Protein AF-A0A0F8WUD7-F1 (afdb_monomer_lite)

pLDDT: mean 73.99, std 7.18, range [49.53, 86.75]

Secondary structure (DSSP, 8-state):
-EEE-TTS-EEETTEEE---GGGTT--S-EEEEE-TTTEEEEEEEEEEEEEPPPBPPTT-TT--B--EEEEEEEEES-TTTSEEEEE---

Radius of gyration: 21.29 Å; chains: 1; bounding box: 50×38×46 Å

Foldseek 3Di:
DWDADPVRFIDDVNHTDDDDVVPVPDPFDKDKDFDCVQWPKDFDPPQQQDKDDWDDDPVDNPDTDIDGGHDIDIHGNDPVPRMDIDTDDD

Organism: NCBI:txid412755

Sequence (90 aa):
NLKMDETGLVYINRLPVVPIPQLNGASNTPLYTVDFAKFIPYVHDGYWMEEKKPMTDRGQHTSYTVFLDGAHNNLCLNLRTAGFVMHKAA

Structure (mmCIF, N/CA/C/O backbone):
data_AF-A0A0F8WUD7-F1
#
_entry.id   AF-A0A0F8WUD7-F1
#
loop_
_atom_site.group_PDB
_atom_site.id
_atom_site.type_symbol
_atom_site.label_atom_id
_atom_site.label_alt_id
_atom_site.label_comp_id
_atom_site.label_asym_id
_atom_site.label_entity_id
_atom_site.label_seq_id
_atom_site.pdbx_PDB_ins_code
_atom_site.Cartn_x
_atom_site.Cartn_y
_atom_site.Cartn_z
_atom_site.occupancy
_atom_site.B_iso_or_equiv
_atom_site.auth_seq_id
_atom_site.auth_comp_id
_atom_site.auth_asym_id
_atom_site.auth_atom_id
_atom_site.pdbx_PDB_model_num
ATOM 1 N N . ASN A 1 1 ? 1.473 12.435 2.877 1.00 49.53 1 ASN A N 1
ATOM 2 C CA . ASN A 1 1 ? 0.647 13.637 2.622 1.00 49.53 1 ASN A CA 1
ATOM 3 C C . ASN A 1 1 ? -0.591 13.632 3.503 1.00 49.53 1 ASN A C 1
ATOM 5 O O . ASN A 1 1 ? -1.654 13.238 3.042 1.00 49.53 1 ASN A O 1
ATOM 9 N N . LEU A 1 2 ? -0.432 14.035 4.765 1.00 51.38 2 LEU A N 1
ATOM 10 C CA . LEU A 1 2 ? -1.546 14.299 5.678 1.00 51.38 2 LEU A CA 1
ATOM 11 C C . LEU A 1 2 ? -1.949 15.764 5.499 1.00 51.38 2 LEU A C 1
ATOM 13 O O . LEU A 1 2 ? -1.087 16.637 5.591 1.00 51.38 2 LEU A O 1
ATOM 17 N N . LYS A 1 3 ? -3.217 16.031 5.185 1.00 59.91 3 LYS A N 1
ATOM 18 C CA . LYS A 1 3 ? -3.760 17.395 5.091 1.00 59.91 3 LYS A CA 1
ATOM 19 C C . LYS A 1 3 ? -5.099 17.457 5.819 1.00 59.91 3 LYS A C 1
ATOM 21 O O . LYS A 1 3 ? -5.8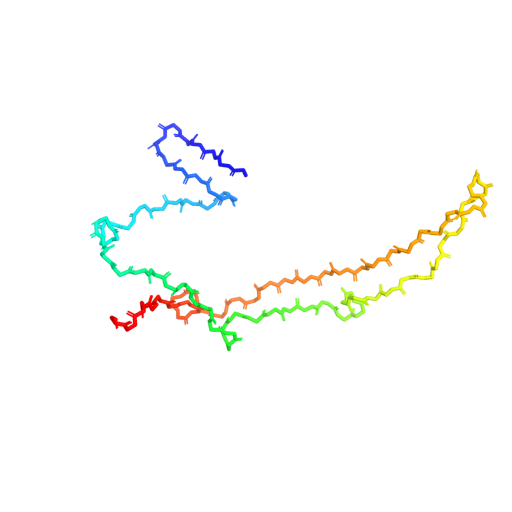97 16.533 5.689 1.00 59.91 3 LYS A O 1
ATOM 26 N N . MET A 1 4 ? -5.310 18.521 6.583 1.00 59.91 4 MET A N 1
ATOM 27 C CA . MET A 1 4 ? -6.562 18.813 7.281 1.00 59.91 4 MET A CA 1
ATOM 28 C C . MET A 1 4 ? -7.320 19.875 6.484 1.00 59.91 4 MET A C 1
ATOM 30 O O . MET A 1 4 ? -6.714 20.854 6.051 1.00 59.91 4 MET A O 1
ATOM 34 N N . ASP A 1 5 ? -8.605 19.643 6.246 1.00 70.00 5 ASP A N 1
ATOM 35 C CA . ASP A 1 5 ? -9.511 20.604 5.611 1.00 70.00 5 ASP A CA 1
ATOM 36 C C . ASP A 1 5 ? -10.150 21.533 6.658 1.00 70.00 5 ASP A C 1
ATOM 38 O O . ASP A 1 5 ? -10.164 21.212 7.848 1.00 70.00 5 ASP A O 1
ATOM 42 N N . GLU A 1 6 ? -10.709 22.666 6.227 1.00 70.56 6 GLU A N 1
ATOM 43 C CA . GLU A 1 6 ? -11.370 23.661 7.095 1.00 70.56 6 GLU A CA 1
ATOM 44 C C . GLU A 1 6 ? -12.571 23.072 7.860 1.00 70.56 6 GLU A C 1
ATOM 46 O O . GLU A 1 6 ? -12.952 23.564 8.920 1.00 70.56 6 GLU A O 1
ATOM 51 N N . THR A 1 7 ? -13.119 21.957 7.370 1.00 72.00 7 THR A N 1
ATOM 52 C CA . THR A 1 7 ? -14.171 21.158 8.020 1.00 72.00 7 THR A CA 1
ATOM 53 C C . THR A 1 7 ? -13.665 20.260 9.160 1.00 72.00 7 THR A C 1
ATOM 55 O O . THR A 1 7 ? -14.456 19.577 9.808 1.00 72.00 7 THR A O 1
ATOM 58 N N . GLY A 1 8 ? -12.354 20.231 9.418 1.00 67.44 8 GLY A N 1
ATOM 59 C CA . GLY A 1 8 ? -11.727 19.401 10.449 1.00 67.44 8 GLY A CA 1
ATOM 60 C C . GLY A 1 8 ? -11.467 17.949 10.036 1.00 67.44 8 GLY A C 1
ATOM 61 O O . GLY A 1 8 ? -10.988 17.154 10.844 1.00 67.44 8 GLY A O 1
ATOM 62 N N . LEU A 1 9 ? -11.751 17.591 8.781 1.00 70.19 9 LEU A N 1
ATOM 63 C CA . LEU A 1 9 ? -11.495 16.257 8.248 1.00 70.19 9 LEU A CA 1
ATOM 64 C C . LEU A 1 9 ? -10.029 16.107 7.830 1.00 70.19 9 LEU A C 1
ATOM 66 O O . LEU A 1 9 ? -9.476 16.925 7.093 1.00 70.19 9 LEU A O 1
ATOM 70 N N . VAL A 1 10 ? -9.402 15.029 8.300 1.00 70.56 10 VAL A N 1
ATOM 71 C CA . VAL A 1 10 ? -8.032 14.659 7.935 1.00 70.56 10 VAL A CA 1
ATOM 72 C C . VAL A 1 10 ? -8.081 13.743 6.722 1.00 70.56 10 VAL A C 1
ATOM 74 O O . VAL A 1 10 ? -8.811 12.756 6.714 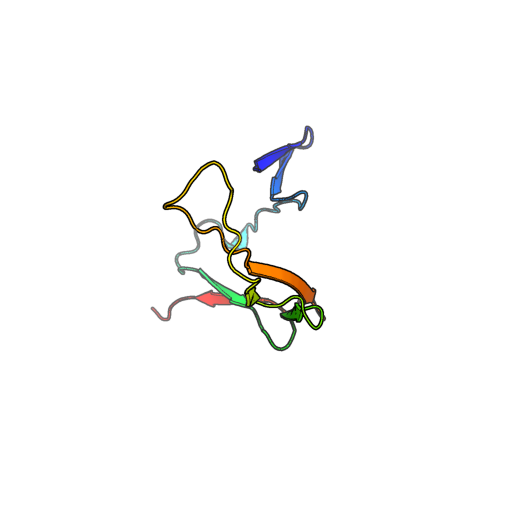1.00 70.56 10 VAL A O 1
ATOM 77 N N . TYR A 1 11 ? -7.280 14.043 5.705 1.00 72.50 11 TYR A N 1
ATOM 78 C CA . TYR A 1 11 ? -7.194 13.253 4.483 1.00 72.50 11 TYR A CA 1
ATOM 79 C C . TYR A 1 11 ? -5.838 12.559 4.372 1.00 72.50 11 TYR A C 1
ATOM 81 O O . TYR A 1 11 ? -4.786 13.173 4.579 1.00 72.50 11 TYR A O 1
ATOM 89 N N . ILE A 1 12 ? -5.863 11.293 3.956 1.00 67.12 12 ILE A N 1
ATOM 90 C CA . ILE A 1 12 ? -4.689 10.546 3.494 1.00 67.12 12 ILE A CA 1
ATOM 91 C C . ILE A 1 12 ? -4.904 10.264 2.011 1.00 67.12 12 ILE A C 1
ATOM 93 O O . ILE A 1 12 ? -5.891 9.647 1.631 1.00 67.12 12 ILE A O 1
ATOM 97 N N . ASN A 1 13 ? -4.003 10.747 1.152 1.00 71.50 13 ASN A N 1
ATOM 98 C CA . ASN A 1 13 ? -4.100 10.573 -0.306 1.00 71.50 13 ASN A CA 1
ATOM 99 C C . ASN A 1 13 ? -5.464 10.995 -0.894 1.00 71.50 13 ASN A C 1
ATOM 101 O O . ASN A 1 13 ? -5.985 10.346 -1.794 1.00 71.50 13 ASN A O 1
ATOM 105 N N . ARG A 1 14 ? -6.026 12.111 -0.399 1.00 69.56 14 ARG A N 1
ATOM 106 C CA . ARG A 1 14 ? -7.346 12.658 -0.790 1.00 69.56 14 ARG A CA 1
ATOM 107 C C . ARG A 1 14 ? -8.550 11.794 -0.384 1.00 69.56 14 ARG A C 1
ATOM 109 O O . ARG A 1 14 ? -9.667 12.117 -0.771 1.00 69.56 14 ARG A O 1
ATOM 116 N N . LEU A 1 15 ? -8.347 10.751 0.420 1.00 64.19 15 LEU A N 1
ATOM 117 C CA . LEU A 1 15 ? -9.420 9.973 1.035 1.00 64.19 15 LEU A CA 1
ATOM 118 C C . LEU A 1 15 ? -9.653 10.461 2.472 1.00 64.19 15 LEU A C 1
ATOM 120 O O . LEU A 1 15 ? -8.672 10.633 3.204 1.00 64.19 15 LEU A O 1
ATOM 124 N N . PRO A 1 16 ? -10.912 10.707 2.880 1.00 73.44 16 PRO A N 1
ATOM 125 C CA . PRO A 1 16 ? -11.219 11.159 4.228 1.00 73.44 16 PRO A CA 1
ATOM 126 C C . PRO A 1 16 ? -10.939 10.038 5.231 1.00 73.44 16 PRO A C 1
ATOM 128 O O . PRO A 1 16 ? -11.419 8.913 5.089 1.00 73.44 16 PRO A O 1
ATOM 131 N N . VAL A 1 17 ? -10.163 10.355 6.261 1.00 69.31 17 VAL A N 1
ATOM 132 C CA . VAL A 1 17 ? -9.923 9.472 7.398 1.00 69.31 17 VAL A CA 1
ATOM 133 C C . VAL A 1 17 ? -11.063 9.677 8.382 1.00 69.31 17 VAL A C 1
ATOM 135 O O . VAL A 1 17 ? -11.137 10.698 9.062 1.00 69.31 17 VAL A O 1
ATOM 138 N N . VAL A 1 18 ? -11.965 8.702 8.449 1.00 72.06 18 VAL A N 1
ATOM 139 C CA . VAL A 1 18 ? -13.059 8.700 9.421 1.00 72.06 18 VAL A CA 1
ATOM 140 C C . VAL A 1 18 ? -12.600 7.916 10.652 1.00 72.06 18 VAL A C 1
ATOM 142 O O . VAL A 1 18 ? -12.287 6.729 10.518 1.00 72.06 18 VAL A O 1
ATOM 145 N N . PRO A 1 19 ? -12.528 8.538 11.843 1.00 64.25 19 PRO A N 1
ATOM 146 C CA . PRO A 1 19 ? -12.215 7.806 13.061 1.00 64.25 19 PRO A CA 1
ATOM 147 C C . PRO A 1 19 ? -13.320 6.783 13.331 1.00 64.25 19 PRO A C 1
ATOM 149 O O . PRO A 1 19 ? -14.501 7.089 13.190 1.00 64.25 19 PRO A O 1
ATOM 152 N N . ILE A 1 20 ? -12.933 5.5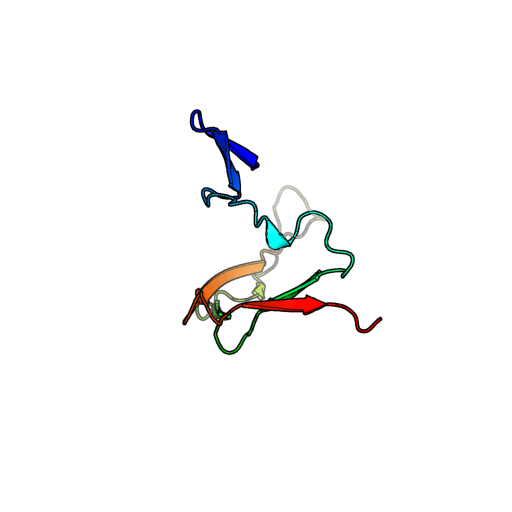70 13.723 1.00 71.00 20 ILE A N 1
ATOM 153 C CA . ILE A 1 20 ? -13.859 4.486 14.064 1.00 71.00 20 ILE A CA 1
ATOM 154 C C . ILE A 1 20 ? -13.963 4.444 15.596 1.00 71.00 20 ILE A C 1
ATOM 156 O O . ILE A 1 20 ? -13.027 3.956 16.237 1.00 71.00 20 ILE A O 1
ATOM 160 N N . PRO A 1 21 ? -15.052 4.953 16.212 1.00 74.31 21 PRO A N 1
ATOM 161 C CA . PRO A 1 21 ? -15.155 5.074 17.670 1.00 74.31 21 PRO A CA 1
ATOM 162 C C . PRO A 1 21 ? -14.990 3.745 18.413 1.00 74.31 21 PRO A C 1
ATOM 164 O O . PRO A 1 21 ? -14.484 3.723 19.529 1.00 74.31 21 PRO A O 1
ATOM 167 N N . GLN A 1 22 ? -15.357 2.631 17.775 1.00 65.94 22 GLN A N 1
ATOM 168 C CA . GLN A 1 22 ? -15.258 1.272 18.314 1.00 65.94 22 GLN A CA 1
ATOM 169 C C . GLN A 1 22 ? -13.813 0.813 18.563 1.00 65.94 22 GLN A C 1
ATOM 171 O O . GLN A 1 22 ? -13.601 -0.171 19.264 1.00 65.94 22 GLN A O 1
ATOM 176 N N . LEU A 1 23 ? -12.824 1.499 17.984 1.00 64.25 23 LEU A N 1
ATOM 177 C CA . LEU A 1 23 ? -11.405 1.194 18.173 1.00 64.25 23 LEU A CA 1
ATOM 178 C C . LEU A 1 23 ? -10.759 2.035 19.284 1.00 64.25 23 LEU A C 1
ATOM 180 O O . LEU A 1 23 ? -9.604 1.795 19.635 1.00 64.25 23 LEU A O 1
ATOM 184 N N . ASN A 1 24 ? -11.478 3.004 19.859 1.00 69.44 24 ASN A N 1
ATOM 185 C CA . ASN A 1 24 ? -10.946 3.827 20.939 1.00 69.44 24 ASN A CA 1
ATOM 186 C C . ASN A 1 24 ? -10.902 3.021 22.250 1.00 69.44 24 ASN A C 1
ATOM 188 O O . ASN A 1 24 ? -11.943 2.656 22.790 1.00 69.44 24 ASN A O 1
ATOM 192 N N . GLY A 1 25 ? -9.698 2.721 22.748 1.00 68.75 25 GLY A N 1
ATOM 193 C CA . GLY A 1 25 ? -9.499 1.905 23.954 1.00 68.75 25 GLY A CA 1
ATOM 194 C C . GLY A 1 25 ? -9.589 0.388 23.738 1.00 68.75 25 GLY A C 1
ATOM 195 O O . GLY A 1 25 ? -9.641 -0.359 24.714 1.00 68.75 25 GLY A O 1
ATOM 196 N N . ALA A 1 26 ? -9.596 -0.088 22.488 1.00 68.19 26 ALA A N 1
ATOM 197 C CA . ALA A 1 26 ? -9.589 -1.519 22.198 1.00 68.19 26 ALA A CA 1
ATOM 198 C C . ALA A 1 26 ? -8.273 -2.176 22.671 1.00 68.19 26 ALA A C 1
ATOM 200 O O . ALA A 1 26 ? -7.187 -1.796 22.236 1.00 68.19 26 ALA A O 1
ATOM 201 N N . SER A 1 27 ? -8.371 -3.189 23.542 1.00 66.31 27 SER A N 1
ATOM 202 C CA . SER A 1 27 ? -7.231 -3.973 24.062 1.00 66.31 27 SER A CA 1
ATOM 203 C C . SER A 1 27 ? -6.617 -4.918 23.028 1.00 66.31 27 SER A C 1
ATOM 205 O O . SER A 1 27 ? -5.490 -5.389 23.173 1.00 66.31 27 SER A O 1
ATOM 207 N N . ASN A 1 28 ? -7.382 -5.227 21.987 1.00 68.25 28 ASN A N 1
ATOM 208 C CA . ASN A 1 28 ? -7.039 -6.221 20.990 1.00 68.25 28 ASN A CA 1
ATOM 209 C C . ASN A 1 28 ? -6.153 -5.582 19.919 1.00 68.25 28 ASN A C 1
ATOM 211 O O . ASN A 1 28 ? -6.585 -4.657 19.241 1.00 68.25 28 ASN A O 1
ATOM 215 N N . THR A 1 29 ? -4.922 -6.079 19.747 1.00 73.75 29 THR A N 1
ATOM 216 C CA . THR A 1 29 ? -4.015 -5.613 18.684 1.00 73.75 29 THR A CA 1
ATOM 217 C C . THR A 1 29 ? -4.623 -5.944 17.312 1.00 73.75 29 THR A C 1
ATOM 219 O O . THR A 1 29 ? -4.695 -7.134 16.980 1.00 73.75 29 THR A O 1
ATOM 222 N N . PRO A 1 30 ? -5.071 -4.948 16.519 1.00 73.00 30 PRO A N 1
ATOM 223 C CA . PRO A 1 30 ? -5.760 -5.216 15.265 1.00 73.00 30 PRO A CA 1
ATOM 224 C C . PRO A 1 30 ? -4.773 -5.676 14.187 1.00 73.00 30 PRO A C 1
ATOM 226 O O . PRO A 1 30 ? -3.698 -5.104 14.010 1.00 73.00 30 PRO A O 1
ATOM 229 N N . LEU A 1 31 ? -5.169 -6.705 13.445 1.00 71.69 31 LEU A N 1
ATOM 230 C CA . LEU A 1 31 ? -4.508 -7.203 12.244 1.00 71.69 31 LEU A CA 1
ATOM 231 C C . LEU A 1 31 ? -5.391 -6.845 11.050 1.00 71.69 31 LEU A C 1
ATOM 233 O O . LEU A 1 31 ? -6.485 -7.390 10.889 1.00 71.69 31 LEU A O 1
ATOM 237 N N . TYR A 1 32 ? -4.923 -5.912 10.226 1.00 80.62 32 TYR A N 1
ATOM 238 C CA . TYR A 1 32 ? -5.595 -5.538 8.987 1.00 80.62 32 TYR A CA 1
ATOM 239 C C . TYR A 1 32 ? -5.242 -6.546 7.902 1.00 80.62 32 TYR A C 1
ATOM 241 O O . TYR A 1 32 ? -4.065 -6.795 7.644 1.00 80.62 32 TYR A O 1
ATOM 249 N N . THR A 1 33 ? -6.257 -7.118 7.267 1.00 81.50 33 THR A N 1
ATOM 250 C CA . THR A 1 33 ? -6.068 -8.114 6.212 1.00 81.50 33 THR A CA 1
ATOM 251 C C . THR A 1 33 ? -6.802 -7.735 4.943 1.00 81.50 33 THR A C 1
ATOM 253 O O . THR A 1 33 ? -7.805 -7.018 4.977 1.00 81.50 33 THR A O 1
ATOM 256 N N . VAL A 1 34 ? -6.261 -8.213 3.825 1.00 82.75 34 VAL A N 1
ATOM 257 C CA . VAL A 1 34 ? -6.766 -7.981 2.475 1.00 82.75 34 VAL A CA 1
ATOM 258 C C . VAL A 1 34 ? -7.072 -9.334 1.845 1.00 82.75 34 VAL A C 1
ATOM 260 O O . VAL A 1 34 ? -6.240 -10.239 1.863 1.00 82.75 34 VAL A O 1
ATOM 263 N N . ASP A 1 35 ? -8.272 -9.467 1.294 1.00 82.38 35 ASP A N 1
ATOM 264 C CA . ASP A 1 35 ? -8.687 -10.624 0.514 1.00 82.38 35 ASP A CA 1
ATOM 265 C C . ASP A 1 35 ? -8.246 -10.441 -0.947 1.00 82.38 35 ASP A C 1
ATOM 267 O O . ASP A 1 35 ? -8.870 -9.705 -1.718 1.00 82.38 35 ASP A O 1
ATOM 271 N N . PHE A 1 36 ? -7.169 -11.126 -1.337 1.00 82.88 36 PHE A N 1
ATOM 272 C CA . PHE A 1 36 ? -6.618 -11.075 -2.696 1.00 82.88 36 PHE A CA 1
ATOM 273 C C . PHE A 1 3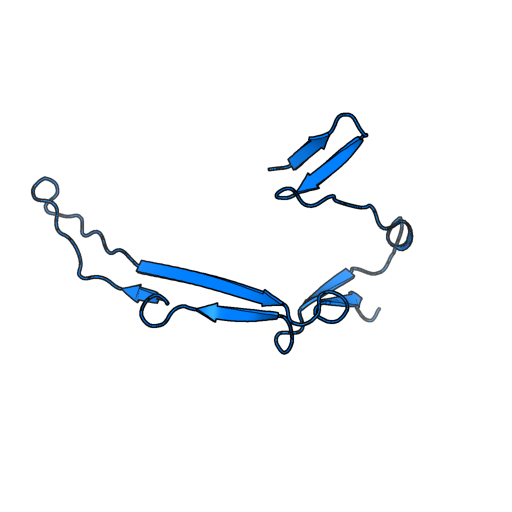6 ? -7.534 -11.690 -3.764 1.00 82.88 36 PHE A C 1
ATOM 275 O O . PHE A 1 36 ? -7.328 -11.432 -4.946 1.00 82.88 36 PHE A O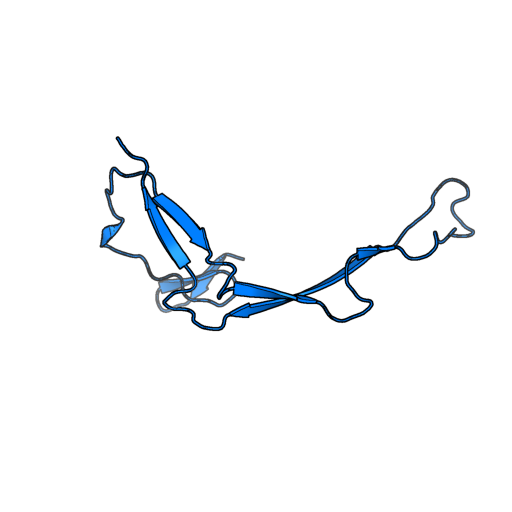 1
ATOM 282 N N . ALA A 1 37 ? -8.585 -12.433 -3.389 1.00 84.12 37 ALA A N 1
ATOM 283 C CA . ALA A 1 37 ? -9.615 -12.841 -4.348 1.00 84.12 37 ALA A CA 1
ATOM 284 C C . ALA A 1 37 ? -10.470 -11.650 -4.820 1.00 84.12 37 ALA A C 1
ATOM 286 O O . ALA A 1 37 ? -11.122 -11.719 -5.861 1.00 84.12 37 ALA A O 1
ATOM 287 N N . LYS A 1 38 ? -10.482 -10.553 -4.054 1.00 81.12 38 LYS A N 1
ATOM 288 C CA . LYS A 1 38 ? -11.267 -9.343 -4.340 1.00 81.12 38 LYS A CA 1
ATOM 289 C C . LYS A 1 38 ? -10.407 -8.115 -4.603 1.00 81.12 38 LYS A C 1
ATOM 291 O O . LYS A 1 38 ? -10.892 -7.181 -5.238 1.00 81.12 38 LYS A O 1
ATOM 296 N N . PHE A 1 39 ? -9.174 -8.105 -4.104 1.00 83.81 39 PHE A N 1
ATOM 297 C CA . PHE A 1 39 ? -8.175 -7.070 -4.333 1.00 83.81 39 PHE A CA 1
ATOM 298 C C . PHE A 1 39 ? -7.075 -7.625 -5.240 1.00 83.81 39 PHE A C 1
ATOM 300 O O . PHE A 1 39 ? -6.071 -8.165 -4.776 1.00 83.81 39 PHE A O 1
ATOM 307 N N . ILE A 1 40 ? -7.311 -7.536 -6.546 1.00 85.94 40 ILE A N 1
ATOM 308 C CA . ILE A 1 40 ? -6.491 -8.177 -7.569 1.00 85.94 40 ILE A CA 1
ATOM 309 C C . ILE A 1 40 ? -5.506 -7.138 -8.121 1.00 85.94 40 ILE A C 1
ATOM 311 O O . ILE A 1 40 ? -5.943 -6.162 -8.740 1.00 85.94 40 ILE A O 1
ATOM 315 N N . PRO A 1 41 ? -4.187 -7.306 -7.926 1.00 83.12 41 PRO A N 1
ATOM 316 C CA . PRO A 1 41 ? -3.208 -6.498 -8.637 1.00 83.12 41 PRO A CA 1
ATOM 317 C C . PRO A 1 41 ? -3.252 -6.877 -10.121 1.00 83.12 41 PRO A C 1
ATOM 319 O O . PRO A 1 41 ? -3.051 -8.033 -10.488 1.00 83.12 41 PRO A O 1
ATOM 322 N N . TYR A 1 42 ? -3.545 -5.901 -10.970 1.00 84.19 42 TYR A N 1
ATOM 323 C CA . TYR A 1 42 ? -3.553 -6.047 -12.416 1.00 84.19 42 TYR A CA 1
ATOM 324 C C . TYR A 1 42 ? -2.381 -5.273 -12.999 1.00 84.19 42 TYR A C 1
ATOM 326 O O . TYR A 1 42 ? -2.168 -4.099 -12.688 1.00 84.19 42 TYR A O 1
ATOM 334 N N . VAL A 1 43 ? -1.620 -5.943 -13.847 1.00 85.06 43 VAL A N 1
ATOM 335 C CA . VAL A 1 43 ? -0.443 -5.382 -14.498 1.00 85.06 43 VAL A CA 1
ATOM 336 C C . VAL A 1 43 ? -0.706 -5.317 -15.989 1.00 85.06 43 VAL A C 1
ATOM 338 O O . VAL A 1 43 ? -1.393 -6.176 -16.545 1.00 85.06 43 VAL A O 1
ATOM 341 N N . HIS A 1 44 ? -0.199 -4.274 -16.634 1.00 75.94 44 HIS A N 1
ATOM 342 C CA . HIS A 1 44 ? -0.210 -4.239 -18.087 1.00 75.94 44 HIS A CA 1
ATOM 343 C C . HIS A 1 44 ? 0.813 -5.243 -18.614 1.00 75.94 44 HIS A C 1
ATOM 345 O O . HIS A 1 44 ? 1.915 -5.355 -18.071 1.00 75.94 44 HIS A O 1
ATOM 351 N N . ASP A 1 45 ? 0.432 -5.972 -19.661 1.00 74.00 45 ASP A N 1
ATOM 352 C CA . ASP A 1 45 ? 1.337 -6.889 -20.345 1.00 74.00 45 ASP A CA 1
ATOM 353 C C . ASP A 1 45 ? 2.577 -6.125 -20.843 1.00 74.00 45 ASP A C 1
ATOM 355 O O . ASP A 1 45 ? 2.458 -5.005 -21.348 1.00 74.00 45 ASP A O 1
ATOM 359 N N . GLY A 1 46 ? 3.763 -6.688 -20.616 1.00 71.19 46 GLY A N 1
ATOM 360 C CA . GLY A 1 46 ? 5.051 -6.049 -20.917 1.00 71.19 46 GLY A CA 1
ATOM 361 C C . GLY A 1 46 ? 5.503 -4.918 -19.974 1.00 71.19 46 GLY A C 1
ATOM 362 O O . GLY A 1 46 ? 6.524 -4.287 -20.221 1.00 71.19 46 GLY A O 1
ATOM 363 N N . TYR A 1 47 ? 4.765 -4.617 -18.898 1.00 68.94 47 TYR A N 1
ATOM 364 C CA . TYR A 1 47 ? 5.088 -3.523 -17.958 1.00 68.94 47 TYR A CA 1
ATOM 365 C C . TYR A 1 47 ? 5.240 -3.987 -16.504 1.00 68.94 47 TYR A C 1
ATOM 367 O O . TYR A 1 47 ? 5.106 -3.195 -15.567 1.00 68.94 47 TYR A O 1
ATOM 375 N N . TRP A 1 48 ? 5.515 -5.275 -16.294 1.00 71.75 48 TRP A N 1
ATOM 376 C CA . TRP A 1 48 ? 5.724 -5.834 -14.964 1.00 71.75 48 TRP A CA 1
ATOM 377 C C . TRP A 1 48 ? 7.122 -6.411 -14.813 1.00 71.75 48 TRP A C 1
ATOM 379 O O . TRP A 1 48 ? 7.376 -7.548 -15.200 1.00 71.75 48 TRP A O 1
ATOM 389 N N . MET A 1 49 ? 7.997 -5.633 -14.174 1.00 76.69 49 MET A N 1
ATOM 390 C CA . MET A 1 49 ? 9.351 -6.058 -13.813 1.00 76.69 49 MET A CA 1
ATOM 391 C C . MET A 1 49 ? 10.209 -6.402 -15.037 1.00 76.69 49 MET A C 1
ATOM 393 O O . MET A 1 49 ? 11.061 -7.289 -14.976 1.00 76.69 49 MET A O 1
ATOM 397 N N . GLU A 1 50 ? 10.002 -5.688 -16.144 1.00 74.25 50 GLU A N 1
ATOM 398 C CA . GLU A 1 50 ? 10.863 -5.823 -17.313 1.00 74.25 50 GLU A CA 1
ATOM 399 C C . GLU A 1 50 ? 12.124 -4.979 -17.133 1.00 74.25 50 GLU A C 1
ATOM 401 O O . GLU A 1 50 ? 12.087 -3.746 -17.073 1.00 74.25 50 GLU A O 1
ATOM 406 N N . GLU A 1 51 ? 13.258 -5.666 -17.022 1.00 74.25 51 GLU A N 1
ATOM 407 C CA . GLU A 1 51 ? 14.570 -5.042 -16.938 1.00 74.25 51 GLU A CA 1
ATOM 408 C C . GLU A 1 51 ? 15.022 -4.602 -18.335 1.00 74.25 51 GLU A C 1
ATOM 410 O O . GLU A 1 51 ? 15.205 -5.414 -19.248 1.00 74.25 51 GLU A O 1
ATOM 415 N N . LYS A 1 52 ? 15.213 -3.295 -18.522 1.00 72.69 52 LYS A N 1
ATOM 416 C CA . LYS A 1 52 ? 15.754 -2.760 -19.773 1.00 72.69 52 LYS A CA 1
ATOM 417 C C . LYS A 1 52 ? 17.265 -2.929 -19.827 1.00 72.69 52 LYS A C 1
ATOM 419 O O . LYS A 1 52 ? 17.951 -2.973 -18.811 1.00 72.69 52 LYS A O 1
ATOM 424 N N . LYS A 1 53 ? 17.798 -2.970 -21.053 1.00 77.06 53 LYS A N 1
ATOM 425 C CA . LYS A 1 53 ? 19.243 -3.081 -21.280 1.00 77.06 53 LYS A CA 1
ATOM 426 C C . LYS A 1 53 ? 20.004 -1.990 -20.509 1.00 77.06 53 LYS A C 1
ATOM 428 O O . LYS A 1 53 ? 19.556 -0.840 -20.510 1.00 77.06 53 LYS A O 1
ATOM 433 N N . PRO A 1 54 ? 21.160 -2.326 -19.914 1.00 76.94 54 PRO A N 1
ATOM 434 C CA . PRO A 1 54 ? 21.986 -1.360 -19.206 1.00 76.94 54 PRO A CA 1
ATOM 435 C C . PRO A 1 54 ? 22.400 -0.236 -20.154 1.00 76.94 54 PRO A C 1
ATOM 437 O O . PRO A 1 54 ? 22.963 -0.480 -21.224 1.00 76.94 54 PRO A O 1
ATOM 440 N N . MET A 1 55 ? 22.106 1.001 -19.762 1.00 75.62 55 MET A N 1
ATOM 441 C CA . MET A 1 55 ? 22.546 2.186 -20.483 1.00 75.62 55 MET A CA 1
ATOM 442 C C . MET A 1 55 ? 23.870 2.662 -19.894 1.00 75.62 55 MET A C 1
ATOM 444 O O . MET A 1 55 ? 23.984 2.904 -18.690 1.00 75.62 55 MET A O 1
ATOM 448 N N . THR A 1 56 ? 24.873 2.781 -20.758 1.00 71.62 56 THR A N 1
ATOM 449 C CA . THR A 1 56 ? 26.163 3.401 -20.450 1.00 71.62 56 THR A CA 1
ATOM 450 C C . THR A 1 56 ? 26.137 4.845 -20.926 1.00 71.62 56 THR A C 1
ATOM 452 O O . THR A 1 56 ? 25.970 5.091 -22.124 1.00 71.62 56 THR A O 1
ATOM 455 N N . ASP A 1 57 ? 26.311 5.796 -20.013 1.00 69.31 57 ASP A N 1
ATOM 456 C CA . ASP A 1 57 ? 26.503 7.197 -20.381 1.00 69.31 57 ASP A CA 1
ATOM 457 C C . ASP A 1 57 ? 27.974 7.448 -20.764 1.00 69.31 57 ASP A C 1
ATOM 459 O O . ASP A 1 57 ? 28.900 6.939 -20.131 1.00 69.31 57 ASP A O 1
ATOM 463 N N . ARG A 1 58 ? 28.210 8.258 -21.804 1.00 63.62 58 ARG A N 1
ATOM 464 C CA . ARG A 1 58 ? 29.559 8.587 -22.305 1.00 63.62 58 ARG A CA 1
ATOM 465 C C . ARG A 1 58 ? 30.392 9.363 -21.281 1.00 63.62 58 ARG A C 1
ATOM 467 O O . ARG A 1 58 ? 31.616 9.345 -21.378 1.00 63.62 58 ARG A O 1
ATOM 474 N N . GLY A 1 59 ? 29.752 10.050 -20.331 1.00 71.50 59 GLY A N 1
ATOM 475 C CA . GLY A 1 59 ? 30.422 10.832 -19.287 1.00 71.50 59 GLY A CA 1
ATOM 476 C C . GLY A 1 59 ? 3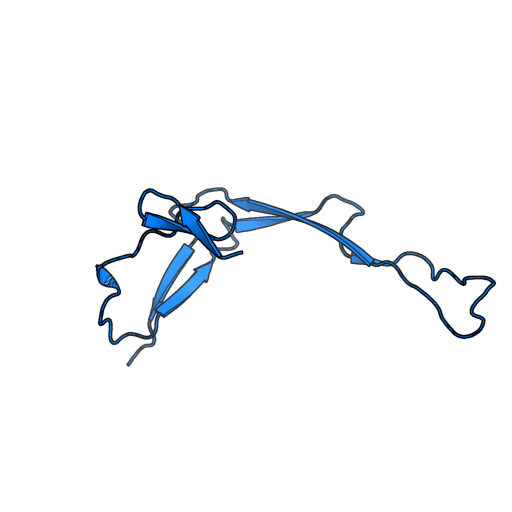0.900 10.023 -18.077 1.00 71.50 59 GLY A C 1
ATOM 477 O O . GLY A 1 59 ? 31.682 10.540 -17.280 1.00 71.50 59 GLY A O 1
ATOM 478 N N . GLN A 1 60 ? 30.460 8.770 -17.917 1.00 69.19 60 GLN A N 1
ATOM 479 C CA . GLN A 1 60 ? 30.644 8.027 -16.671 1.00 69.19 60 GLN A CA 1
ATOM 480 C C . GLN A 1 60 ? 31.005 6.556 -16.959 1.00 69.19 60 GLN A C 1
ATOM 482 O O . GLN A 1 60 ? 30.163 5.671 -17.008 1.00 69.19 60 GLN A O 1
ATOM 487 N N . HIS A 1 61 ? 32.302 6.292 -17.166 1.00 69.81 61 HIS A N 1
ATOM 488 C CA . HIS A 1 61 ? 32.819 5.000 -17.655 1.00 69.81 61 HIS A CA 1
ATOM 489 C C . HIS A 1 61 ? 32.711 3.817 -16.671 1.00 69.81 61 HIS A C 1
ATOM 491 O O . HIS A 1 61 ? 33.035 2.689 -17.038 1.00 69.81 61 HIS A O 1
ATOM 497 N N . THR A 1 62 ? 32.290 4.056 -15.427 1.00 76.69 62 THR A N 1
ATOM 498 C CA . THR A 1 62 ? 32.164 3.025 -14.380 1.00 76.69 62 THR A CA 1
ATOM 499 C C . THR A 1 62 ? 30.739 2.830 -13.870 1.00 76.69 62 THR A C 1
ATOM 501 O O . THR A 1 62 ? 30.526 1.949 -13.038 1.00 76.69 62 THR A O 1
ATOM 504 N N . SER A 1 63 ? 29.762 3.615 -14.337 1.00 73.81 63 SER A N 1
ATOM 505 C CA . SER A 1 63 ? 28.367 3.483 -13.917 1.00 73.81 63 SER A CA 1
ATOM 506 C C . SER A 1 63 ? 27.516 2.874 -15.030 1.00 73.81 63 SER A C 1
ATOM 508 O O . SER A 1 63 ? 27.630 3.207 -16.209 1.00 73.81 63 SER A O 1
ATOM 510 N N . TYR A 1 64 ? 26.638 1.961 -14.629 1.00 74.31 64 TYR A N 1
ATOM 511 C CA . TYR A 1 64 ? 25.647 1.338 -15.496 1.00 74.31 64 TYR A CA 1
ATOM 512 C C . TYR A 1 64 ? 24.284 1.619 -14.880 1.00 74.31 64 TYR A C 1
ATOM 514 O O . TYR A 1 64 ? 24.071 1.323 -13.704 1.00 74.31 64 TYR A O 1
ATOM 522 N N . THR A 1 65 ? 23.377 2.214 -15.654 1.00 77.44 65 THR A N 1
ATOM 523 C CA . THR A 1 65 ? 22.008 2.469 -15.193 1.00 77.44 65 THR A CA 1
ATOM 524 C C . THR A 1 65 ? 21.067 1.485 -15.866 1.00 77.44 65 THR A C 1
ATOM 526 O O . THR A 1 65 ? 21.000 1.418 -17.095 1.00 77.44 65 THR A O 1
ATOM 529 N N . VAL A 1 66 ? 20.336 0.730 -15.054 1.00 78.00 66 VAL A N 1
ATOM 530 C CA . VAL A 1 66 ? 19.293 -0.194 -15.493 1.00 78.00 66 VAL A CA 1
ATOM 531 C C . VAL A 1 66 ? 17.952 0.365 -15.036 1.00 78.00 66 VAL A C 1
ATOM 533 O O . VAL A 1 66 ? 17.787 0.706 -13.865 1.00 78.00 66 VAL A O 1
ATOM 536 N N . PHE A 1 67 ? 17.001 0.468 -15.963 1.00 76.25 67 PHE A N 1
ATOM 537 C CA . PHE A 1 67 ? 15.629 0.860 -15.654 1.00 76.25 67 PHE A CA 1
ATOM 538 C C . PHE A 1 67 ? 14.769 -0.395 -15.550 1.00 76.25 67 PHE A C 1
ATOM 540 O O . PHE A 1 67 ? 14.765 -1.223 -16.461 1.00 76.25 67 PHE A O 1
ATOM 547 N N . LEU A 1 68 ? 14.057 -0.516 -14.433 1.00 77.69 68 LEU A N 1
ATOM 548 C CA . LEU A 1 68 ? 13.064 -1.553 -14.197 1.00 77.69 68 LEU A CA 1
ATOM 549 C C . LEU A 1 68 ? 11.689 -0.897 -14.274 1.00 77.69 68 LEU A C 1
ATOM 551 O O . LEU A 1 68 ? 11.322 -0.126 -13.384 1.00 77.69 68 LEU A O 1
ATOM 555 N N . ASP A 1 69 ? 10.954 -1.180 -15.345 1.00 70.12 69 ASP A N 1
ATOM 556 C CA . ASP A 1 69 ? 9.621 -0.618 -15.527 1.00 70.12 69 ASP A CA 1
ATOM 557 C C . ASP A 1 69 ? 8.585 -1.519 -14.842 1.00 70.12 69 ASP A C 1
ATOM 559 O O . ASP A 1 69 ? 8.483 -2.722 -15.095 1.00 70.12 69 ASP A O 1
ATOM 563 N N . GLY A 1 70 ? 7.823 -0.919 -13.929 1.00 74.12 70 GLY A N 1
ATOM 564 C CA . GLY A 1 70 ? 6.771 -1.582 -13.173 1.00 74.12 70 GLY A CA 1
ATOM 565 C C . GLY A 1 70 ? 5.550 -0.681 -13.079 1.00 74.12 70 GLY A C 1
ATOM 566 O O . GLY A 1 70 ? 5.571 0.323 -12.369 1.00 74.12 70 GLY A O 1
ATOM 567 N N . ALA A 1 71 ? 4.481 -1.042 -13.783 1.00 74.94 71 ALA A N 1
ATOM 568 C CA . ALA A 1 71 ? 3.185 -0.390 -13.674 1.00 74.94 71 ALA A CA 1
ATOM 569 C C . ALA A 1 71 ? 2.127 -1.420 -13.273 1.00 74.94 71 ALA A C 1
ATOM 571 O O . ALA A 1 71 ? 1.838 -2.365 -14.009 1.00 74.94 71 ALA A O 1
ATOM 572 N N . HIS A 1 72 ? 1.524 -1.217 -12.104 1.00 81.31 72 HIS A N 1
ATOM 573 C CA . HIS A 1 72 ? 0.374 -1.991 -11.657 1.00 81.31 72 HIS A CA 1
ATOM 574 C C . HIS A 1 72 ? -0.766 -1.068 -11.253 1.00 81.31 72 HIS A C 1
ATOM 576 O O . HIS A 1 72 ? -0.565 0.074 -10.835 1.00 81.31 72 HIS A O 1
ATOM 582 N N . ASN A 1 73 ? -1.976 -1.601 -11.336 1.00 82.38 73 ASN A N 1
ATOM 583 C CA . ASN A 1 73 ? -3.162 -1.007 -10.759 1.00 82.38 73 ASN A CA 1
ATOM 584 C C . ASN A 1 73 ? -3.871 -2.051 -9.895 1.00 82.38 73 ASN A C 1
ATOM 586 O O . ASN A 1 73 ? -3.727 -3.250 -10.114 1.00 82.38 73 ASN A O 1
ATOM 590 N N . ASN A 1 74 ? -4.628 -1.611 -8.899 1.00 84.19 74 ASN A N 1
ATOM 591 C CA . ASN A 1 74 ? -5.316 -2.521 -7.992 1.00 84.19 74 ASN A CA 1
ATOM 592 C C . ASN A 1 74 ? -6.805 -2.540 -8.327 1.00 84.19 74 ASN A C 1
ATOM 594 O O . ASN A 1 74 ? -7.523 -1.570 -8.079 1.00 84.19 74 ASN A O 1
ATOM 598 N N . LEU A 1 75 ? -7.269 -3.657 -8.882 1.00 84.00 75 LEU A N 1
ATOM 599 C CA . LEU A 1 75 ? -8.678 -3.894 -9.144 1.00 84.00 75 LEU A CA 1
ATOM 600 C C . LEU A 1 75 ? -9.350 -4.376 -7.856 1.00 84.00 75 LEU A C 1
ATOM 602 O O . LEU A 1 75 ? -9.099 -5.482 -7.383 1.00 84.00 75 LEU A O 1
ATOM 606 N N . CYS A 1 76 ? -10.227 -3.546 -7.294 1.00 86.75 76 CYS A N 1
ATOM 607 C CA . CYS A 1 76 ? -11.043 -3.914 -6.143 1.00 86.75 76 CYS A CA 1
ATOM 608 C C . CYS A 1 76 ? -12.467 -4.240 -6.601 1.00 86.75 76 CYS A C 1
ATOM 610 O O . CYS A 1 76 ? -13.236 -3.341 -6.938 1.00 86.75 76 CYS A O 1
ATOM 612 N N . LEU A 1 77 ? -12.824 -5.525 -6.601 1.00 85.75 77 LEU A N 1
ATOM 613 C CA . LEU A 1 77 ? -14.148 -5.990 -7.027 1.00 85.75 77 LEU A CA 1
ATOM 614 C C . LEU A 1 77 ? -15.242 -5.662 -6.002 1.00 85.75 77 LEU A C 1
ATOM 616 O O . LEU A 1 77 ? -16.406 -5.502 -6.364 1.00 85.75 77 LEU A O 1
ATOM 620 N N . ASN A 1 78 ? -14.893 -5.569 -4.713 1.00 83.44 78 ASN A N 1
ATOM 621 C CA . ASN A 1 78 ? -15.845 -5.237 -3.656 1.00 83.44 78 ASN A CA 1
ATOM 622 C C . ASN A 1 78 ? -15.154 -4.639 -2.424 1.00 83.44 78 ASN A C 1
ATOM 624 O O . ASN A 1 78 ? -14.604 -5.358 -1.593 1.00 83.44 78 ASN A O 1
ATOM 628 N N . LEU A 1 79 ? -15.282 -3.324 -2.247 1.00 76.25 79 LEU A N 1
ATOM 629 C CA . LEU A 1 79 ? -14.674 -2.573 -1.142 1.00 76.25 79 LEU A CA 1
ATOM 630 C C . LEU A 1 79 ? -15.110 -3.040 0.255 1.00 76.25 79 LEU A C 1
ATOM 632 O O . LEU A 1 79 ? -14.332 -2.945 1.198 1.00 76.25 79 LEU A O 1
ATOM 636 N N . ARG A 1 80 ? -16.340 -3.546 0.406 1.00 78.44 80 ARG A N 1
ATOM 637 C CA . ARG A 1 80 ? -16.892 -3.929 1.716 1.00 78.44 80 ARG A CA 1
ATOM 638 C C . ARG A 1 80 ? -16.372 -5.279 2.199 1.00 78.44 80 ARG A C 1
ATOM 640 O O . ARG A 1 80 ? -16.390 -5.540 3.395 1.00 78.44 80 ARG A O 1
ATOM 647 N N . THR A 1 81 ? -15.950 -6.141 1.278 1.00 83.44 81 THR A N 1
ATOM 648 C CA . THR A 1 81 ? -15.517 -7.510 1.596 1.00 83.44 81 THR A CA 1
ATOM 649 C C . THR A 1 81 ? -14.071 -7.797 1.199 1.00 83.44 81 THR A C 1
ATOM 651 O O . THR A 1 81 ? -13.597 -8.898 1.469 1.00 83.44 81 THR A O 1
ATOM 654 N N . ALA A 1 82 ? -13.379 -6.836 0.574 1.00 79.19 82 ALA A N 1
ATOM 655 C CA . ALA A 1 82 ? -11.961 -6.916 0.216 1.00 79.19 82 ALA A CA 1
ATOM 656 C C . ALA A 1 82 ? -11.019 -6.787 1.419 1.00 79.19 82 ALA A C 1
ATOM 658 O O . ALA A 1 82 ? -9.842 -7.108 1.296 1.00 79.19 82 ALA A O 1
ATOM 659 N N . GLY A 1 83 ? -11.515 -6.334 2.570 1.00 80.25 83 GLY A N 1
ATOM 660 C CA . GLY A 1 83 ? -10.737 -6.263 3.798 1.00 80.25 83 GLY A CA 1
ATOM 661 C C . GLY A 1 83 ? -11.536 -6.736 5.000 1.00 80.25 83 GLY A C 1
ATOM 662 O O . GLY A 1 83 ? -12.758 -6.588 5.050 1.00 80.25 83 GLY A O 1
ATOM 663 N N . PHE A 1 84 ? -10.830 -7.300 5.971 1.00 77.56 84 PHE A N 1
ATOM 664 C CA . PHE A 1 84 ? -11.376 -7.647 7.276 1.00 77.56 84 PHE A CA 1
ATOM 665 C C . PHE A 1 84 ? -10.331 -7.400 8.365 1.00 77.56 84 PHE A C 1
ATOM 667 O O . PHE A 1 84 ? -9.124 -7.323 8.106 1.00 77.56 84 PHE A O 1
ATOM 674 N N . VAL A 1 85 ? -10.815 -7.214 9.590 1.00 76.44 85 VAL A N 1
ATOM 675 C CA . VAL A 1 85 ? -9.981 -6.949 10.762 1.00 76.44 85 VAL A CA 1
ATOM 676 C C . VAL A 1 85 ? -10.033 -8.170 11.662 1.00 76.44 85 VAL A C 1
ATOM 678 O O . VAL A 1 85 ? -11.111 -8.630 12.031 1.00 76.44 85 VAL A O 1
ATOM 681 N N . MET A 1 86 ? -8.861 -8.688 12.008 1.00 77.19 86 MET A N 1
ATOM 682 C CA . MET A 1 86 ? -8.691 -9.736 13.010 1.00 77.19 86 MET A CA 1
ATOM 683 C C . MET A 1 86 ? -8.009 -9.168 14.252 1.00 77.19 86 MET A C 1
ATOM 685 O O . MET A 1 86 ? -7.502 -8.046 14.245 1.00 77.19 86 MET A O 1
ATOM 689 N N . HIS A 1 87 ? -7.954 -9.957 15.318 1.00 77.44 87 HIS A N 1
ATOM 690 C CA . HIS A 1 87 ? -7.121 -9.672 16.477 1.00 77.44 87 HIS A CA 1
ATOM 691 C C . HIS A 1 87 ? -6.351 -10.918 16.901 1.00 77.44 87 HIS A C 1
ATOM 693 O O . HIS A 1 87 ? -6.736 -12.039 16.569 1.00 77.44 87 HIS A O 1
ATOM 699 N N . LYS A 1 88 ? -5.259 -10.724 17.647 1.00 73.94 88 LYS A N 1
ATOM 700 C CA . LYS A 1 88 ? -4.533 -11.839 18.264 1.00 73.94 88 LYS A CA 1
ATOM 701 C C . LYS A 1 88 ? -5.478 -12.633 19.176 1.00 73.94 88 LYS A C 1
ATOM 703 O O . LYS A 1 88 ? -6.270 -12.033 19.906 1.00 73.94 88 LYS A O 1
ATOM 708 N N . ALA A 1 89 ? -5.401 -13.962 19.118 1.00 71.00 89 ALA A N 1
ATOM 709 C CA . ALA A 1 89 ? -5.898 -14.803 20.202 1.00 71.00 89 ALA A CA 1
ATOM 710 C C . ALA A 1 89 ? -5.068 -14.462 21.451 1.00 71.00 89 ALA A C 1
ATOM 712 O O . ALA A 1 89 ? -3.869 -14.229 21.305 1.00 71.00 89 ALA A O 1
ATOM 713 N N . ALA A 1 90 ? -5.723 -14.318 22.603 1.00 64.25 90 ALA A N 1
ATOM 714 C CA . ALA A 1 90 ? -5.134 -13.804 23.843 1.00 64.25 90 ALA A CA 1
ATOM 715 C C . ALA A 1 90 ? -3.775 -14.430 24.205 1.00 64.25 90 ALA A C 1
ATOM 717 O O . ALA A 1 90 ? -3.625 -15.659 24.020 1.00 64.25 90 ALA A O 1
#